Protein AF-A0A936S8B3-F1 (afdb_monomer)

Foldseek 3Di:
DWDWDADPVGDIDIDDDDDPQWDWDWDALPLPPDTWTKTWRQDDPVGIKIWTQHPPPRDIDMDHDDHSQWAWDWDAQPLPNHTWGWTAHLQQQKIKTQDSPPRDIDIDHDDYHQWDWAWDQPPPPSHIWTWTFHPDQRWIWTQHPPPGIDIDGDDHHPDDDDHDDDDD

Sequence (168 aa):
MTWFISKSSGGTDIVGFGAAGDKPVNADYDGDGKSDIAVFRPSGANGAEWWIRRSSDASVFAVQFGNSTDRAVPSDFTGDGKADVAFWRPSTGFWNVLRSEDFSYYAFPFGSNGDTPVPGDYDGDGRTDAGVFRQPGAQWFVNKSTGGTLIQSFGTDGDVSIPSAYVH

Mean predicted aligned error: 5.77 Å

pLDDT: mean 90.27, std 13.09, range [32.16, 98.69]

Structure (mmCIF, N/CA/C/O backbone):
data_AF-A0A936S8B3-F1
#
_entry.id   AF-A0A936S8B3-F1
#
loop_
_atom_site.group_PDB
_atom_site.id
_atom_site.type_symbol
_atom_site.label_atom_id
_atom_site.label_alt_id
_atom_site.label_comp_id
_atom_site.label_asym_id
_atom_site.label_entity_id
_atom_site.label_seq_id
_atom_site.pdbx_PDB_ins_c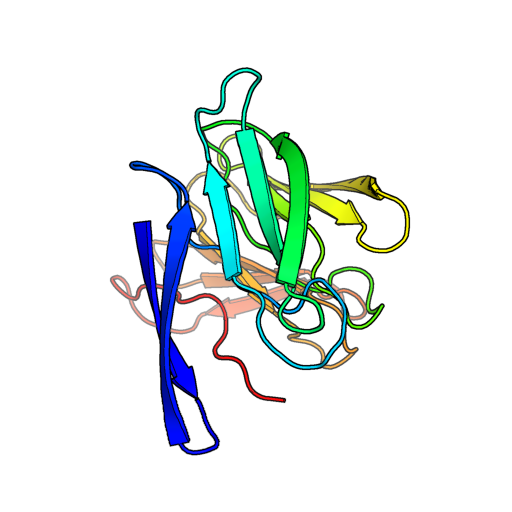ode
_atom_site.Cartn_x
_atom_site.Cartn_y
_atom_site.Cartn_z
_atom_site.occupancy
_atom_site.B_iso_or_equiv
_atom_site.auth_seq_id
_atom_site.auth_comp_id
_atom_site.auth_asym_id
_atom_site.auth_atom_id
_atom_site.pdbx_PDB_model_num
ATOM 1 N N . MET A 1 1 ? 18.663 -8.106 -0.168 1.00 86.88 1 MET A N 1
ATOM 2 C CA . MET A 1 1 ? 17.492 -9.007 -0.129 1.00 86.88 1 MET A CA 1
ATOM 3 C C . MET A 1 1 ? 17.319 -9.623 -1.511 1.00 86.88 1 MET A C 1
ATOM 5 O O . MET A 1 1 ? 17.636 -8.962 -2.495 1.00 86.88 1 MET A O 1
ATOM 9 N N . THR A 1 2 ? 16.911 -10.890 -1.584 1.00 91.12 2 THR A N 1
ATOM 10 C CA . THR A 1 2 ? 16.737 -11.616 -2.853 1.00 91.12 2 THR A CA 1
ATOM 11 C C . THR A 1 2 ? 15.297 -12.082 -2.961 1.00 91.12 2 THR A C 1
ATOM 13 O O . THR A 1 2 ? 14.780 -12.697 -2.030 1.00 91.12 2 THR A O 1
ATOM 16 N N . TRP A 1 3 ? 14.672 -11.783 -4.091 1.00 90.38 3 TRP A N 1
ATOM 17 C CA . TRP A 1 3 ? 13.313 -12.170 -4.431 1.00 90.38 3 TRP A CA 1
ATOM 18 C C . TRP A 1 3 ? 13.340 -13.410 -5.313 1.00 90.38 3 TRP A C 1
ATOM 20 O O . TRP A 1 3 ? 14.119 -13.476 -6.264 1.00 90.38 3 TRP A O 1
ATOM 30 N N . PHE A 1 4 ? 12.474 -14.366 -4.995 1.00 89.50 4 PHE A N 1
ATOM 31 C CA . PHE A 1 4 ? 12.216 -15.552 -5.803 1.00 89.50 4 PHE A CA 1
ATOM 32 C C . PHE A 1 4 ? 10.763 -15.474 -6.260 1.00 89.50 4 PHE A C 1
ATOM 34 O O . PHE A 1 4 ? 9.857 -15.545 -5.432 1.00 89.50 4 PHE A O 1
ATOM 41 N N . ILE A 1 5 ? 10.546 -15.276 -7.558 1.00 87.44 5 ILE A N 1
ATOM 42 C CA . ILE A 1 5 ? 9.219 -15.012 -8.123 1.00 87.44 5 ILE A CA 1
ATOM 43 C C . ILE A 1 5 ? 8.848 -16.186 -9.015 1.00 87.44 5 ILE A C 1
ATOM 45 O O . ILE A 1 5 ? 9.433 -16.363 -10.082 1.00 87.44 5 ILE A O 1
ATOM 49 N N . SER A 1 6 ? 7.879 -16.988 -8.577 1.00 87.31 6 SER A N 1
ATOM 50 C CA . SER A 1 6 ? 7.277 -18.019 -9.420 1.00 87.31 6 SER A CA 1
ATOM 51 C C . SER A 1 6 ? 6.166 -17.390 -10.254 1.00 87.31 6 SER A C 1
ATOM 53 O O . SER A 1 6 ? 5.241 -16.791 -9.707 1.00 87.31 6 SER A O 1
ATOM 55 N N . LYS A 1 7 ? 6.279 -17.483 -11.579 1.00 84.06 7 LYS A N 1
ATOM 56 C CA . LYS A 1 7 ? 5.317 -16.873 -12.504 1.00 84.06 7 LYS A CA 1
ATOM 57 C C . LYS A 1 7 ? 4.145 -17.813 -12.756 1.00 84.06 7 LYS A C 1
ATOM 59 O O . LYS A 1 7 ? 4.342 -19.011 -12.946 1.00 84.06 7 LYS A O 1
ATOM 64 N N . SER A 1 8 ? 2.940 -17.255 -12.865 1.00 81.69 8 SER A N 1
ATOM 65 C CA . SER A 1 8 ? 1.731 -18.003 -13.245 1.00 81.69 8 SER A CA 1
ATOM 66 C C . SER A 1 8 ? 1.841 -18.646 -14.634 1.00 81.69 8 SER A C 1
ATOM 68 O O . SER A 1 8 ? 1.302 -19.724 -14.860 1.00 81.69 8 SER A O 1
ATOM 70 N N . SER A 1 9 ? 2.600 -18.033 -15.547 1.00 86.81 9 SER A N 1
ATOM 71 C CA . SER A 1 9 ? 2.928 -18.578 -16.871 1.00 86.81 9 SER A CA 1
ATOM 72 C C . SER A 1 9 ? 4.037 -19.643 -16.863 1.00 86.81 9 SER A C 1
ATOM 74 O O . SER A 1 9 ? 4.379 -20.181 -17.916 1.00 86.81 9 SER A O 1
ATOM 76 N N . GLY A 1 10 ? 4.585 -19.972 -15.690 1.00 85.06 10 GLY A N 1
ATOM 77 C CA . GLY A 1 10 ? 5.693 -20.904 -15.512 1.00 85.06 10 GLY A CA 1
ATOM 78 C C . GLY A 1 10 ? 7.067 -20.226 -15.449 1.00 85.06 10 GLY A C 1
ATOM 79 O O . GLY A 1 10 ? 7.285 -19.131 -15.965 1.00 85.06 10 GLY A O 1
ATOM 80 N N . GLY A 1 11 ? 8.017 -20.912 -14.807 1.00 90.19 11 GLY A N 1
ATOM 81 C CA . GLY A 1 11 ? 9.379 -20.419 -14.577 1.00 90.19 11 GLY A CA 1
ATOM 82 C C . GLY A 1 11 ? 9.547 -19.632 -13.273 1.00 90.19 11 GLY A C 1
ATOM 83 O O . GLY A 1 11 ? 8.581 -19.332 -12.566 1.00 90.19 11 GLY A O 1
ATOM 84 N N . THR A 1 12 ? 10.805 -19.317 -12.959 1.00 90.56 12 THR A N 1
ATOM 85 C CA . THR A 1 12 ? 11.195 -18.583 -11.751 1.00 90.56 12 THR A CA 1
ATOM 86 C C . THR A 1 12 ? 12.173 -17.476 -12.107 1.00 90.56 12 THR A C 1
ATOM 88 O O . THR A 1 12 ? 13.209 -17.747 -12.714 1.00 90.56 12 THR A O 1
ATOM 91 N N . ASP A 1 13 ? 11.881 -16.258 -11.660 1.00 88.81 13 ASP A N 1
ATOM 92 C CA . ASP A 1 13 ? 12.835 -15.153 -11.682 1.00 88.81 13 ASP A CA 1
ATOM 93 C C . ASP A 1 13 ? 13.522 -15.028 -10.320 1.00 88.81 13 ASP A C 1
ATOM 95 O O . ASP A 1 13 ? 12.900 -15.198 -9.267 1.00 88.81 13 ASP A O 1
ATOM 99 N N . ILE A 1 14 ? 14.814 -14.699 -10.345 1.00 91.81 14 ILE A N 1
ATOM 100 C CA . ILE A 1 14 ? 15.609 -14.422 -9.149 1.00 91.81 14 ILE A CA 1
ATOM 101 C C . ILE A 1 14 ? 16.171 -13.013 -9.285 1.00 91.81 14 ILE A C 1
ATOM 103 O O . ILE A 1 14 ? 16.965 -12.743 -10.188 1.00 91.81 14 ILE A O 1
ATOM 107 N N . VAL A 1 15 ? 15.759 -12.112 -8.396 1.00 93.12 15 VAL A N 1
ATOM 108 C CA . VAL A 1 15 ? 16.108 -10.687 -8.478 1.00 93.12 15 VAL A CA 1
ATOM 109 C C . VAL A 1 15 ? 16.671 -10.205 -7.146 1.00 93.12 15 VAL A C 1
ATOM 111 O O . VAL A 1 15 ? 16.059 -10.373 -6.093 1.00 93.12 15 VAL A O 1
ATOM 114 N N . GLY A 1 16 ? 17.848 -9.579 -7.179 1.00 94.69 16 GLY A N 1
ATOM 115 C CA . GLY A 1 16 ? 18.396 -8.865 -6.027 1.00 94.69 16 GLY A CA 1
ATOM 116 C C . GLY A 1 16 ? 17.774 -7.475 -5.921 1.00 94.69 16 GLY A C 1
ATOM 117 O O . GLY A 1 16 ? 17.997 -6.643 -6.797 1.00 94.69 16 GLY A O 1
ATOM 118 N N . PHE A 1 17 ? 17.008 -7.217 -4.861 1.00 95.88 17 PHE A N 1
ATOM 119 C CA . PHE A 1 17 ? 16.413 -5.904 -4.606 1.00 95.88 17 PHE A CA 1
ATOM 120 C C . PHE A 1 17 ? 16.129 -5.707 -3.114 1.00 95.88 17 PHE A C 1
ATOM 122 O O . PHE A 1 17 ? 15.560 -6.585 -2.464 1.00 95.88 17 PHE A O 1
ATOM 129 N N . GLY A 1 18 ? 16.532 -4.554 -2.578 1.00 94.50 18 GLY A N 1
ATOM 130 C CA . GLY A 1 18 ? 16.409 -4.208 -1.160 1.00 94.50 18 GLY A CA 1
ATOM 131 C C . GLY A 1 18 ? 17.626 -4.578 -0.301 1.00 94.50 18 GLY A C 1
ATOM 132 O O . GLY A 1 18 ? 18.511 -5.348 -0.695 1.00 94.50 18 GLY A O 1
ATOM 133 N N . ALA A 1 19 ? 17.650 -4.031 0.908 1.00 93.75 19 ALA A N 1
ATOM 134 C CA . ALA A 1 19 ? 18.684 -4.167 1.929 1.00 93.75 19 ALA A CA 1
ATOM 135 C C . ALA A 1 19 ? 18.215 -5.043 3.109 1.00 93.75 19 ALA A C 1
ATOM 137 O O . ALA A 1 19 ? 17.100 -5.560 3.124 1.00 93.75 19 ALA A O 1
ATOM 138 N N . ALA A 1 20 ? 19.090 -5.274 4.091 1.00 91.94 20 ALA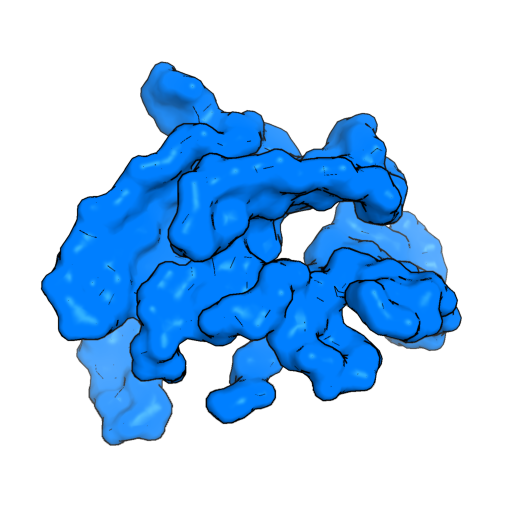 A N 1
ATOM 139 C CA . ALA A 1 20 ? 18.704 -5.963 5.321 1.00 91.94 20 ALA A CA 1
ATOM 140 C C . ALA A 1 20 ? 17.776 -5.071 6.168 1.00 91.94 20 ALA A C 1
ATOM 142 O O . ALA A 1 20 ? 18.062 -3.892 6.353 1.00 91.94 20 ALA A O 1
ATOM 143 N N . GLY A 1 21 ? 16.686 -5.641 6.691 1.00 92.00 21 GLY A N 1
ATOM 144 C CA . GLY A 1 21 ? 15.675 -4.913 7.474 1.00 92.00 21 GLY A CA 1
ATOM 145 C C . GLY A 1 21 ? 14.534 -4.306 6.649 1.00 92.00 21 GLY A C 1
ATOM 146 O O . GLY A 1 21 ? 13.5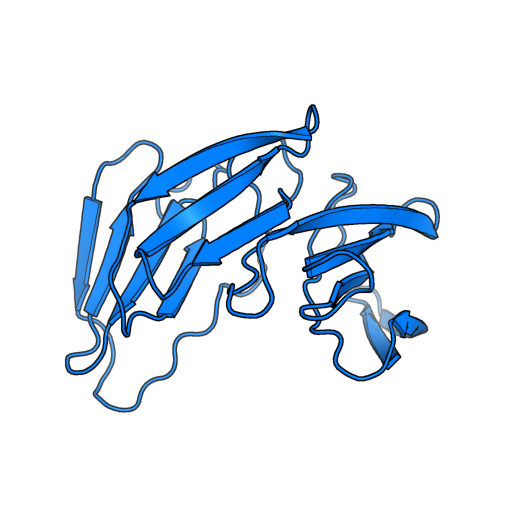48 -3.849 7.227 1.00 92.00 21 GLY A O 1
ATOM 147 N N . ASP A 1 22 ? 14.638 -4.348 5.320 1.00 96.31 22 ASP A N 1
ATOM 148 C CA . ASP A 1 22 ? 13.555 -3.988 4.410 1.00 96.31 22 ASP A CA 1
ATOM 149 C C . ASP A 1 22 ? 12.403 -5.007 4.514 1.00 96.31 22 ASP A C 1
ATOM 151 O O . ASP A 1 22 ? 12.625 -6.212 4.665 1.00 96.31 22 ASP A O 1
ATOM 155 N N . LYS A 1 23 ? 11.161 -4.521 4.438 1.00 95.75 23 LYS A N 1
ATOM 156 C CA . LYS A 1 23 ? 9.935 -5.328 4.457 1.00 95.75 23 LYS A CA 1
ATOM 157 C C . LYS A 1 23 ? 9.342 -5.400 3.045 1.00 95.75 23 LYS A C 1
ATOM 159 O O . LYS A 1 23 ? 9.214 -4.349 2.420 1.00 95.75 23 LYS A O 1
ATOM 164 N N . PRO A 1 24 ? 8.964 -6.584 2.537 1.00 96.12 24 PRO A N 1
ATOM 165 C CA . PRO A 1 24 ? 8.328 -6.704 1.227 1.00 96.12 24 PRO A CA 1
ATOM 166 C C . PRO A 1 24 ? 6.940 -6.056 1.233 1.00 96.12 24 PRO A C 1
ATOM 168 O O . PRO A 1 24 ? 6.184 -6.225 2.189 1.00 96.12 24 PRO A O 1
ATOM 171 N N . VAL A 1 25 ? 6.625 -5.318 0.169 1.00 97.19 25 VAL A N 1
ATOM 172 C CA . VAL A 1 25 ? 5.356 -4.589 -0.016 1.00 97.19 25 VAL A CA 1
ATOM 173 C C . VAL A 1 25 ? 4.928 -4.629 -1.488 1.00 97.19 25 VAL A C 1
ATOM 175 O O . VAL A 1 25 ? 4.566 -3.619 -2.069 1.00 97.19 25 VAL A O 1
ATOM 178 N N . ASN A 1 26 ? 5.049 -5.790 -2.133 1.00 96.38 26 ASN A N 1
ATOM 179 C CA . ASN A 1 26 ? 4.732 -5.949 -3.554 1.00 96.38 26 ASN A CA 1
ATOM 180 C C . ASN A 1 26 ? 3.254 -5.646 -3.862 1.00 96.38 26 ASN A C 1
ATOM 182 O O . ASN A 1 26 ? 2.357 -6.139 -3.176 1.00 96.38 26 ASN A O 1
ATOM 186 N N . ALA A 1 27 ? 3.030 -4.883 -4.929 1.00 96.75 27 ALA A N 1
ATOM 187 C CA . ALA A 1 27 ? 1.731 -4.537 -5.500 1.00 96.75 27 ALA A CA 1
ATOM 188 C C . ALA A 1 27 ? 1.939 -4.055 -6.947 1.00 96.75 27 ALA A C 1
ATOM 190 O O . ALA A 1 27 ? 3.083 -3.890 -7.360 1.00 96.75 27 ALA A O 1
ATOM 191 N N . ASP A 1 28 ? 0.875 -3.873 -7.722 1.00 97.44 28 ASP A N 1
ATOM 192 C CA . ASP A 1 28 ? 0.954 -3.294 -9.072 1.00 97.44 28 ASP A CA 1
ATOM 193 C C . ASP A 1 28 ? 0.977 -1.759 -8.975 1.00 97.44 28 ASP A C 1
ATOM 195 O O . ASP A 1 28 ? -0.070 -1.134 -8.838 1.00 97.44 28 ASP A O 1
ATOM 199 N N . TYR A 1 29 ? 2.160 -1.140 -8.943 1.00 98.12 29 TYR A N 1
ATOM 200 C CA . TYR A 1 29 ? 2.309 0.310 -8.750 1.00 98.12 29 TYR A CA 1
ATOM 201 C C . TYR A 1 29 ? 2.332 1.096 -10.065 1.00 98.12 29 TYR A C 1
ATOM 203 O O . TYR A 1 29 ? 2.325 2.332 -10.034 1.00 98.12 29 TYR A O 1
ATOM 211 N N . ASP A 1 30 ? 2.418 0.428 -11.215 1.00 97.25 30 ASP A N 1
ATOM 212 C CA . ASP A 1 30 ? 2.419 1.072 -12.530 1.00 97.25 30 ASP A CA 1
ATOM 213 C C . ASP A 1 30 ? 1.175 0.772 -13.381 1.00 97.25 30 ASP A C 1
ATOM 215 O O . ASP A 1 30 ? 0.954 1.465 -14.380 1.00 97.25 30 ASP A O 1
ATOM 219 N N . GLY A 1 31 ? 0.311 -0.134 -12.921 1.00 96.81 31 GLY A N 1
ATOM 220 C CA . GLY A 1 31 ? -0.966 -0.481 -13.537 1.00 96.81 31 GLY A CA 1
ATOM 221 C C . GLY A 1 31 ? -0.813 -1.418 -14.731 1.00 96.81 31 GLY A C 1
ATOM 222 O O . GLY A 1 31 ? -1.662 -1.408 -15.628 1.00 96.81 31 GLY A O 1
ATOM 223 N N . ASP A 1 32 ? 0.284 -2.177 -14.808 1.00 96.56 32 ASP A N 1
ATOM 224 C CA . ASP A 1 32 ? 0.543 -3.104 -15.913 1.00 96.56 32 ASP A CA 1
ATOM 225 C C . ASP A 1 32 ? -0.096 -4.492 -15.723 1.00 96.56 32 ASP A C 1
ATOM 227 O O . ASP A 1 32 ? 0.056 -5.380 -16.575 1.00 96.56 32 ASP A O 1
ATOM 231 N N . GLY A 1 33 ? -0.840 -4.673 -14.630 1.00 94.44 33 GLY A N 1
ATOM 232 C CA . GLY A 1 33 ? -1.522 -5.904 -14.259 1.00 94.44 33 GLY A CA 1
ATOM 233 C C . GLY A 1 33 ? -0.604 -6.937 -13.610 1.00 94.44 33 GLY A C 1
ATOM 234 O O . GLY A 1 33 ? -1.009 -8.094 -13.454 1.00 94.44 33 GLY A O 1
ATOM 235 N N . LYS A 1 34 ? 0.639 -6.584 -13.255 1.00 93.62 34 LYS A N 1
ATOM 236 C CA . LYS A 1 34 ? 1.562 -7.478 -12.547 1.00 93.62 34 LYS A CA 1
ATOM 237 C C . LYS A 1 34 ? 2.043 -6.844 -11.253 1.00 93.62 34 LYS A C 1
ATOM 239 O O . LYS A 1 34 ? 2.241 -5.646 -11.143 1.00 93.62 34 LYS A O 1
ATOM 244 N N . SER A 1 35 ? 2.318 -7.684 -10.259 1.00 94.19 35 SER A N 1
ATOM 245 C CA . SER A 1 35 ? 2.965 -7.204 -9.041 1.00 94.19 35 SER A CA 1
ATOM 246 C C . SER A 1 35 ? 4.401 -6.752 -9.314 1.00 94.19 35 SER A C 1
ATOM 248 O O . SER A 1 35 ? 5.230 -7.525 -9.804 1.00 94.19 35 SER A O 1
ATOM 250 N N . ASP A 1 36 ? 4.712 -5.536 -8.888 1.00 97.06 36 ASP A N 1
ATOM 251 C CA . ASP A 1 36 ? 6.055 -4.984 -8.855 1.00 97.06 36 ASP A CA 1
ATOM 252 C C . ASP A 1 36 ? 6.835 -5.461 -7.633 1.00 97.06 36 ASP A C 1
ATOM 254 O O . ASP A 1 36 ? 6.291 -5.790 -6.571 1.00 97.06 36 ASP A O 1
ATOM 258 N N . ILE A 1 37 ? 8.161 -5.435 -7.757 1.00 97.75 37 ILE A N 1
ATOM 259 C CA . ILE A 1 37 ? 9.046 -5.696 -6.627 1.00 97.75 37 ILE A CA 1
ATOM 260 C C . ILE A 1 37 ? 9.166 -4.406 -5.821 1.00 97.75 37 ILE A C 1
ATOM 262 O O . ILE A 1 37 ? 9.745 -3.431 -6.295 1.00 97.75 37 ILE A O 1
ATOM 266 N N . ALA A 1 38 ? 8.687 -4.412 -4.580 1.00 97.75 38 ALA A N 1
ATOM 267 C CA . ALA A 1 38 ? 8.749 -3.239 -3.722 1.00 97.75 38 ALA A CA 1
ATOM 268 C C . ALA A 1 38 ? 9.139 -3.580 -2.284 1.00 97.75 38 ALA A C 1
ATOM 270 O O . ALA A 1 38 ? 8.797 -4.641 -1.749 1.00 97.75 38 ALA A O 1
ATOM 271 N N . VAL A 1 39 ? 9.861 -2.653 -1.654 1.00 98.06 39 VAL A N 1
ATOM 272 C CA . VAL A 1 39 ? 10.240 -2.734 -0.245 1.00 98.06 39 VAL A CA 1
ATOM 273 C C . VAL A 1 39 ? 9.915 -1.453 0.512 1.00 98.06 39 VAL A C 1
ATOM 275 O O . VAL A 1 39 ? 10.146 -0.346 0.030 1.00 98.06 39 VAL A O 1
ATOM 278 N N . PHE A 1 40 ? 9.448 -1.628 1.743 1.00 98.06 40 PHE A N 1
ATOM 279 C CA . PHE A 1 40 ? 9.369 -0.591 2.758 1.00 98.06 40 PHE A CA 1
ATOM 280 C C . PHE A 1 40 ? 10.569 -0.721 3.692 1.00 98.06 40 PHE A C 1
ATOM 282 O O . PHE A 1 40 ? 10.750 -1.749 4.348 1.00 98.06 40 PHE A O 1
ATOM 289 N N . ARG A 1 41 ? 11.384 0.326 3.769 1.00 97.62 41 ARG A N 1
ATOM 290 C CA . ARG A 1 41 ? 12.518 0.455 4.680 1.00 97.62 41 ARG A CA 1
ATOM 291 C C . ARG A 1 41 ? 12.104 1.340 5.854 1.00 97.62 41 ARG A C 1
ATOM 293 O O . ARG A 1 41 ? 12.078 2.561 5.704 1.00 97.62 41 ARG A O 1
ATOM 300 N N . PRO A 1 42 ? 11.823 0.770 7.041 1.00 95.69 42 PRO A N 1
ATOM 301 C CA . PRO A 1 42 ? 11.318 1.554 8.169 1.00 95.69 42 PRO A CA 1
ATOM 302 C C . PRO A 1 42 ? 12.338 2.567 8.710 1.00 95.69 42 PRO A C 1
ATOM 304 O O . PRO A 1 42 ? 11.958 3.617 9.219 1.00 95.69 42 PRO A O 1
ATOM 307 N N . SER A 1 43 ? 13.628 2.243 8.603 1.00 92.19 43 SER A N 1
ATOM 308 C CA . SER A 1 43 ? 14.742 3.025 9.153 1.00 92.19 43 SER A CA 1
ATOM 309 C C . SER A 1 43 ? 15.699 3.468 8.043 1.00 92.19 43 SER A C 1
ATOM 311 O O . SER A 1 43 ? 16.878 3.115 8.055 1.00 92.19 43 SER A O 1
ATOM 313 N N . GLY A 1 44 ? 15.174 4.178 7.042 1.00 88.56 44 GLY A N 1
ATOM 314 C CA . GLY A 1 44 ? 15.977 4.821 6.002 1.00 88.56 44 GLY A CA 1
ATOM 315 C C . GLY A 1 44 ? 16.778 6.008 6.540 1.00 88.56 44 GLY A C 1
ATOM 316 O O . GLY A 1 44 ? 16.628 6.413 7.696 1.00 88.56 44 GLY A O 1
ATOM 317 N N . ALA A 1 45 ? 17.639 6.585 5.700 1.00 85.50 45 ALA A N 1
ATOM 318 C CA . ALA A 1 45 ? 18.561 7.641 6.131 1.00 85.50 45 ALA A CA 1
ATOM 319 C C . ALA A 1 45 ? 17.828 8.918 6.578 1.00 85.50 45 ALA A C 1
ATOM 321 O O . ALA A 1 45 ? 18.323 9.638 7.443 1.00 85.50 45 ALA A O 1
ATOM 322 N N . ASN A 1 46 ? 16.642 9.173 6.014 1.00 84.38 46 ASN A N 1
ATOM 323 C CA . ASN A 1 46 ? 15.841 10.370 6.288 1.00 84.38 46 ASN A CA 1
ATOM 324 C C . ASN A 1 46 ? 14.406 10.042 6.743 1.00 84.38 46 ASN A C 1
ATOM 326 O O . ASN A 1 46 ? 13.497 10.846 6.555 1.00 84.38 46 ASN A O 1
ATOM 330 N N . GLY A 1 47 ? 14.185 8.859 7.319 1.00 88.81 47 GLY A N 1
ATOM 331 C CA . GLY A 1 47 ? 12.855 8.377 7.703 1.00 88.81 47 GLY A CA 1
ATOM 332 C C . GLY A 1 47 ? 12.471 7.104 6.962 1.00 88.81 47 GLY A C 1
ATOM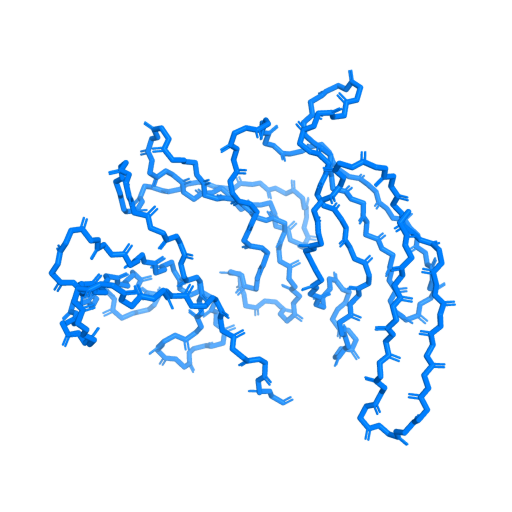 333 O O . GLY A 1 47 ? 13.338 6.394 6.450 1.00 88.81 47 GLY A O 1
ATOM 334 N N . ALA A 1 48 ? 11.179 6.783 6.940 1.00 95.94 48 ALA A N 1
ATOM 335 C CA . ALA A 1 48 ? 10.730 5.579 6.265 1.00 95.94 48 ALA A CA 1
ATOM 336 C C . ALA A 1 48 ? 10.714 5.785 4.743 1.00 95.94 48 ALA A C 1
ATOM 338 O O . ALA A 1 48 ? 10.173 6.771 4.238 1.00 95.94 48 ALA A O 1
ATOM 339 N N . GLU A 1 49 ? 11.325 4.855 4.019 1.00 97.31 49 GLU A N 1
ATOM 340 C CA . GLU A 1 49 ? 11.498 4.923 2.569 1.00 97.31 49 GLU A CA 1
ATOM 341 C C . GLU A 1 49 ? 10.772 3.763 1.895 1.00 97.31 49 GLU A C 1
ATOM 343 O O . GLU A 1 49 ? 10.822 2.625 2.359 1.00 97.31 49 GLU A O 1
ATOM 348 N N . TRP A 1 50 ? 10.161 4.038 0.755 1.00 98.12 50 TRP A N 1
ATOM 349 C CA . TRP A 1 50 ? 9.596 3.046 -0.145 1.00 98.12 50 TRP A CA 1
ATOM 350 C C . TRP A 1 50 ? 10.465 2.990 -1.387 1.00 98.12 50 TRP A C 1
ATOM 352 O O . TRP A 1 50 ? 10.810 4.034 -1.933 1.00 98.12 50 TRP A O 1
ATOM 362 N N . TRP A 1 51 ? 10.824 1.787 -1.818 1.00 98.06 51 TRP A N 1
ATOM 363 C CA . TRP A 1 51 ? 11.603 1.550 -3.029 1.00 98.06 51 TRP A CA 1
ATOM 364 C C . TRP A 1 51 ? 10.835 0.574 -3.898 1.00 98.06 51 TRP A C 1
ATOM 366 O O . TRP A 1 51 ? 10.558 -0.542 -3.461 1.00 98.06 51 TRP A O 1
ATOM 376 N N . ILE A 1 52 ? 10.495 0.992 -5.111 1.00 98.44 52 ILE A N 1
ATOM 377 C CA . ILE A 1 52 ? 9.612 0.251 -6.009 1.00 98.44 52 ILE A CA 1
ATOM 378 C C . ILE A 1 52 ? 10.337 0.072 -7.334 1.00 98.44 52 ILE A C 1
ATOM 380 O O . ILE A 1 52 ? 10.849 1.037 -7.904 1.00 98.44 52 ILE A O 1
ATOM 384 N N . ARG A 1 53 ? 10.405 -1.174 -7.797 1.00 98.12 53 ARG A N 1
ATOM 385 C CA . ARG A 1 53 ? 10.960 -1.562 -9.089 1.00 98.12 53 ARG A CA 1
ATOM 386 C C . ARG A 1 53 ? 9.846 -2.124 -9.958 1.00 98.12 53 ARG A C 1
ATOM 388 O O . ARG A 1 53 ? 9.403 -3.252 -9.730 1.00 98.12 53 ARG A O 1
ATOM 395 N N . ARG A 1 54 ? 9.482 -1.352 -10.976 1.00 97.31 54 ARG A N 1
ATOM 396 C CA . ARG A 1 54 ? 8.397 -1.657 -11.906 1.00 97.31 54 ARG A CA 1
ATOM 397 C C . ARG A 1 54 ? 8.654 -2.922 -12.710 1.00 97.31 54 ARG A C 1
ATOM 399 O O . ARG A 1 54 ? 9.790 -3.203 -13.116 1.00 97.31 54 ARG A O 1
ATOM 406 N N . SER A 1 55 ? 7.602 -3.690 -12.932 1.00 95.31 55 SER A N 1
ATOM 407 C CA . SER A 1 55 ? 7.624 -4.934 -13.685 1.00 95.31 55 SER A CA 1
ATOM 408 C C . SER A 1 55 ? 7.669 -4.664 -15.194 1.00 95.31 55 SER A C 1
ATOM 410 O O . SER A 1 55 ? 8.302 -5.428 -15.930 1.00 95.31 55 SER A O 1
ATOM 412 N N . SER A 1 56 ? 7.075 -3.549 -15.634 1.00 96.50 56 SER A N 1
ATOM 413 C CA . SER A 1 56 ? 6.942 -3.170 -17.043 1.00 96.50 56 SER A CA 1
ATOM 414 C C . SER A 1 56 ? 8.268 -2.769 -17.701 1.00 96.50 56 SER A C 1
ATOM 416 O O . SER A 1 56 ? 8.541 -3.166 -18.836 1.00 96.50 56 SER A O 1
ATOM 418 N N . ASP A 1 57 ? 9.114 -2.014 -16.994 1.00 96.56 57 ASP A N 1
ATOM 419 C CA . ASP A 1 57 ? 10.321 -1.392 -17.556 1.00 96.56 57 ASP A CA 1
ATOM 420 C C . ASP A 1 57 ? 11.576 -1.518 -16.675 1.00 96.56 57 ASP A C 1
ATOM 422 O O . ASP A 1 57 ? 12.644 -1.020 -17.041 1.00 96.56 57 ASP A O 1
ATOM 426 N N . ALA A 1 58 ? 11.476 -2.198 -15.526 1.00 95.44 58 ALA A N 1
ATOM 427 C CA . ALA A 1 58 ? 12.544 -2.329 -14.533 1.00 95.44 58 ALA A CA 1
ATOM 428 C C . ALA A 1 58 ? 13.048 -1.006 -13.926 1.00 95.44 58 ALA A C 1
ATOM 430 O O . ALA A 1 58 ? 14.054 -1.024 -13.202 1.00 95.44 58 ALA A O 1
ATOM 431 N N . SER A 1 59 ? 12.375 0.120 -14.181 1.00 97.56 59 SER A N 1
ATOM 432 C CA . SER A 1 59 ? 12.706 1.401 -13.567 1.00 97.56 59 SER A CA 1
ATOM 433 C C . SER A 1 59 ? 12.472 1.343 -12.060 1.00 97.56 59 SER A C 1
ATOM 435 O O . SER A 1 59 ? 11.603 0.626 -11.557 1.00 97.56 59 SER A O 1
ATOM 437 N N . VAL A 1 60 ? 13.304 2.079 -11.324 1.00 97.88 60 VAL A N 1
ATOM 438 C CA . VAL A 1 60 ? 13.231 2.163 -9.867 1.00 97.88 60 VAL A CA 1
ATOM 439 C C . VAL A 1 60 ? 12.910 3.590 -9.484 1.00 97.88 60 VAL A C 1
ATOM 441 O O . VAL A 1 60 ? 13.600 4.516 -9.912 1.00 97.88 60 VAL A O 1
ATOM 444 N N . PHE A 1 61 ? 11.915 3.758 -8.624 1.00 95.94 61 PHE A N 1
ATOM 445 C CA . PHE A 1 61 ? 11.690 5.017 -7.933 1.00 95.94 61 PHE A CA 1
ATOM 446 C C . PHE A 1 61 ? 11.628 4.792 -6.425 1.00 95.94 61 PHE A C 1
ATOM 448 O O . PHE A 1 61 ? 11.423 3.673 -5.943 1.00 95.94 61 PHE A O 1
ATOM 455 N N . ALA A 1 62 ? 11.855 5.870 -5.681 1.00 96.19 62 ALA A N 1
ATOM 456 C CA . ALA A 1 62 ? 11.797 5.854 -4.234 1.00 96.19 62 ALA A CA 1
ATOM 457 C C . ALA A 1 62 ? 11.073 7.088 -3.704 1.00 96.19 62 ALA A C 1
ATOM 459 O O . ALA A 1 62 ? 11.172 8.170 -4.284 1.00 96.19 62 ALA A O 1
ATOM 460 N N . VAL A 1 63 ? 10.375 6.922 -2.584 1.00 96.81 63 VAL A N 1
ATOM 461 C CA . VAL A 1 63 ? 9.673 8.009 -1.898 1.00 96.81 63 VAL A CA 1
ATOM 462 C C . VAL A 1 63 ? 9.822 7.879 -0.387 1.00 96.81 63 VAL A C 1
ATOM 464 O O . VAL A 1 63 ? 9.895 6.777 0.154 1.00 96.81 63 VAL A O 1
ATOM 467 N N . GLN A 1 64 ? 9.888 9.015 0.304 1.00 97.06 64 GLN A N 1
ATOM 468 C CA . GLN A 1 64 ? 9.892 9.075 1.764 1.00 97.06 64 GLN A CA 1
ATOM 469 C C . GLN A 1 64 ? 8.474 9.338 2.250 1.00 97.06 64 GLN A C 1
ATOM 471 O O . GLN A 1 64 ? 7.917 10.406 1.997 1.00 97.06 64 GLN A O 1
ATOM 476 N N . PHE A 1 65 ? 7.884 8.356 2.928 1.00 97.31 65 PHE A N 1
ATOM 477 C CA . PHE A 1 65 ? 6.523 8.472 3.433 1.00 97.31 65 PHE A CA 1
ATOM 478 C C . PHE A 1 65 ? 6.300 7.559 4.640 1.00 97.31 65 PHE A C 1
ATOM 480 O O . PHE A 1 65 ? 6.402 6.333 4.546 1.00 97.31 65 PHE A O 1
ATOM 487 N N . GLY A 1 66 ? 5.971 8.182 5.771 1.00 95.94 66 GLY A N 1
ATOM 488 C CA . GLY A 1 66 ? 5.741 7.508 7.045 1.00 95.94 66 GLY A CA 1
ATOM 489 C C . GLY A 1 66 ? 6.983 7.392 7.929 1.00 95.94 66 GLY A C 1
ATOM 490 O O . GLY A 1 66 ? 8.021 8.021 7.707 1.00 95.94 66 GLY A O 1
ATOM 491 N N . ASN A 1 67 ? 6.837 6.581 8.973 1.00 95.12 67 ASN A N 1
ATOM 492 C CA . ASN A 1 67 ? 7.774 6.444 10.081 1.00 95.12 67 ASN A CA 1
ATOM 493 C C . ASN A 1 67 ? 8.082 4.958 10.342 1.00 95.12 67 ASN A C 1
ATOM 495 O O . ASN A 1 67 ? 7.379 4.058 9.885 1.00 95.12 67 ASN A O 1
ATOM 499 N N . SER A 1 68 ? 9.102 4.678 11.155 1.00 95.19 68 SER A N 1
ATOM 500 C CA . SER A 1 68 ? 9.588 3.310 11.399 1.00 95.19 68 SER A CA 1
ATOM 501 C C . SER A 1 68 ? 8.582 2.361 12.068 1.00 95.19 68 SER A C 1
ATOM 503 O O . SER A 1 68 ? 8.705 1.140 11.951 1.00 95.19 68 SER A O 1
ATOM 505 N N . THR A 1 69 ? 7.583 2.903 12.768 1.00 94.69 69 THR A N 1
ATOM 506 C CA . THR A 1 69 ? 6.544 2.137 13.477 1.00 94.69 69 THR A CA 1
ATOM 507 C C . THR A 1 69 ? 5.282 1.900 12.652 1.00 94.69 69 THR A C 1
ATOM 509 O O . THR A 1 69 ? 4.375 1.207 13.117 1.00 94.69 69 THR A O 1
ATOM 512 N N . ASP A 1 70 ? 5.188 2.501 11.467 1.00 96.81 70 ASP A N 1
ATOM 513 C CA . ASP A 1 70 ? 4.006 2.391 10.623 1.00 96.81 70 ASP A CA 1
ATOM 514 C C . ASP A 1 70 ? 3.935 1.004 9.957 1.00 96.81 70 ASP A C 1
ATOM 516 O O . ASP A 1 70 ? 4.949 0.328 9.730 1.00 96.81 70 ASP A O 1
ATOM 520 N N . ARG A 1 71 ? 2.711 0.546 9.677 1.00 96.88 71 ARG A N 1
ATOM 521 C CA . ARG A 1 71 ? 2.450 -0.720 8.984 1.00 96.88 71 ARG A CA 1
ATOM 522 C C . ARG A 1 71 ? 2.110 -0.427 7.531 1.00 96.88 71 ARG A C 1
ATOM 524 O O . ARG A 1 71 ? 1.049 0.122 7.261 1.00 96.88 71 ARG A O 1
ATOM 531 N N . ALA A 1 72 ? 3.009 -0.788 6.621 1.00 97.81 72 ALA A N 1
ATOM 532 C CA . ALA A 1 72 ? 2.791 -0.671 5.185 1.00 97.81 72 ALA A CA 1
ATOM 533 C C . ALA A 1 72 ? 1.579 -1.502 4.732 1.00 97.81 72 ALA A C 1
ATOM 535 O O . ALA A 1 72 ? 1.468 -2.672 5.097 1.00 97.81 72 ALA A O 1
ATOM 536 N N . VAL A 1 73 ? 0.696 -0.882 3.951 1.00 98.00 73 VAL A N 1
ATOM 537 C CA . VAL A 1 73 ? -0.548 -1.462 3.421 1.00 98.00 73 VAL A CA 1
ATOM 538 C C . VAL A 1 73 ? -0.838 -0.922 2.010 1.00 98.00 73 VAL A C 1
ATOM 540 O O . VAL A 1 73 ? -1.869 -0.286 1.810 1.00 98.00 73 VAL A O 1
ATOM 543 N N . PRO A 1 74 ? 0.077 -1.092 1.036 1.00 98.00 74 PRO A N 1
ATOM 544 C CA . PRO A 1 74 ? -0.153 -0.587 -0.316 1.00 98.00 74 PRO A CA 1
ATOM 545 C C . PRO A 1 74 ? -1.355 -1.269 -0.974 1.00 98.00 74 PRO A C 1
ATOM 547 O O . PRO A 1 74 ? -1.557 -2.475 -0.816 1.00 98.00 74 PRO A O 1
ATOM 550 N N . SER A 1 75 ? -2.156 -0.485 -1.688 1.00 97.75 75 SER A N 1
ATOM 551 C CA . SER A 1 75 ? -3.368 -0.938 -2.376 1.00 97.75 75 SER A CA 1
ATOM 552 C C . SER A 1 75 ? -3.966 0.202 -3.200 1.00 97.75 75 SER A C 1
ATOM 554 O O . SER A 1 75 ? -3.569 1.344 -3.003 1.00 97.75 75 SER A O 1
ATOM 556 N N . ASP A 1 76 ? -4.903 -0.083 -4.099 1.00 97.94 76 ASP A N 1
ATOM 557 C CA . ASP A 1 76 ? -5.571 0.931 -4.927 1.00 97.94 76 ASP A CA 1
ATOM 558 C C . ASP A 1 76 ? -6.718 1.595 -4.146 1.00 97.94 76 ASP A C 1
ATOM 560 O O . ASP A 1 76 ? -7.853 1.120 -4.170 1.00 97.94 76 ASP A O 1
ATOM 564 N N . PHE A 1 77 ? -6.437 2.639 -3.362 1.00 97.81 77 PHE A N 1
ATOM 565 C CA . PHE A 1 77 ? -7.459 3.325 -2.556 1.00 97.81 77 PHE A CA 1
ATOM 566 C C . PHE A 1 77 ? -8.236 4.372 -3.363 1.00 97.81 77 PHE A C 1
ATOM 568 O O . PHE A 1 77 ? -9.300 4.823 -2.929 1.00 97.81 77 PHE A O 1
ATOM 575 N N . THR A 1 78 ? -7.712 4.805 -4.509 1.00 96.69 78 THR A N 1
ATOM 576 C CA . THR A 1 78 ? -8.333 5.829 -5.362 1.00 96.69 78 THR A CA 1
ATOM 577 C C . THR A 1 78 ? -9.182 5.231 -6.489 1.00 96.69 78 THR A C 1
ATOM 579 O O . THR A 1 78 ? -10.108 5.895 -6.980 1.00 96.69 78 THR A O 1
ATOM 582 N N . GLY A 1 79 ? -8.958 3.961 -6.827 1.00 96.62 79 GLY A N 1
ATOM 583 C CA . GLY A 1 79 ? -9.609 3.234 -7.916 1.00 96.62 79 GLY A CA 1
ATOM 584 C C . GLY A 1 79 ? -9.034 3.602 -9.279 1.00 96.62 79 GLY A C 1
ATOM 585 O O . GLY A 1 79 ? -9.782 3.642 -10.259 1.00 96.62 79 GLY A O 1
ATOM 586 N N . ASP A 1 80 ? -7.753 3.978 -9.343 1.00 97.12 80 ASP A N 1
ATOM 587 C CA . ASP A 1 80 ? -7.082 4.352 -10.595 1.00 97.12 80 ASP A CA 1
ATOM 5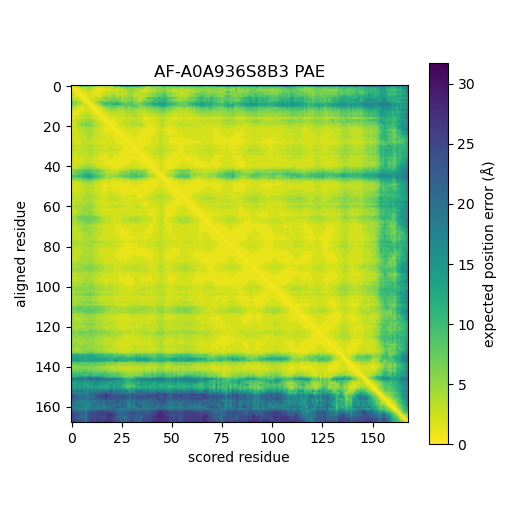88 C C . ASP A 1 80 ? -6.436 3.153 -11.313 1.00 97.12 80 ASP A C 1
ATOM 590 O O . ASP A 1 80 ? -5.886 3.309 -12.409 1.00 97.12 80 ASP A O 1
ATOM 594 N N . GLY A 1 81 ? -6.539 1.959 -10.725 1.00 96.56 81 GLY A N 1
ATOM 595 C CA . GLY A 1 81 ? -5.942 0.726 -11.216 1.00 96.56 81 GLY A CA 1
ATOM 596 C C . GLY A 1 81 ? -4.477 0.555 -10.819 1.00 96.56 81 GLY A C 1
ATOM 597 O O . GLY A 1 81 ? -3.835 -0.359 -11.334 1.00 96.56 81 GLY A O 1
ATOM 598 N N . LYS A 1 82 ? -3.931 1.409 -9.941 1.00 98.00 82 LYS A N 1
ATOM 599 C CA . LYS A 1 82 ? -2.572 1.277 -9.403 1.00 98.00 82 LYS A CA 1
ATOM 600 C C . LYS A 1 82 ? -2.594 1.254 -7.887 1.00 98.00 82 LYS A C 1
ATOM 602 O O . LYS A 1 82 ? -3.387 1.915 -7.230 1.00 98.00 82 LYS A O 1
ATOM 607 N N . ALA A 1 83 ? -1.646 0.537 -7.309 1.00 98.25 83 ALA A N 1
ATOM 608 C CA . ALA A 1 83 ? -1.420 0.577 -5.882 1.00 98.25 83 ALA A CA 1
ATOM 609 C C . ALA A 1 83 ? -0.888 1.950 -5.449 1.00 98.25 83 ALA A C 1
ATOM 611 O O . ALA A 1 83 ? 0.152 2.424 -5.914 1.00 98.25 83 ALA A O 1
ATOM 612 N N . ASP A 1 84 ? -1.559 2.543 -4.472 1.00 98.62 84 ASP A N 1
ATOM 613 C CA . ASP A 1 84 ? -1.073 3.685 -3.721 1.00 98.62 84 ASP A CA 1
ATOM 614 C C . ASP A 1 84 ? -0.029 3.249 -2.688 1.00 98.62 84 ASP A C 1
ATOM 616 O O . ASP A 1 84 ? -0.080 2.162 -2.094 1.00 98.62 84 ASP A O 1
ATOM 620 N N . VAL A 1 85 ? 0.913 4.145 -2.393 1.00 98.56 85 VAL A N 1
ATOM 621 C CA . VAL A 1 85 ? 1.808 3.971 -1.248 1.00 98.56 85 VAL A CA 1
ATOM 622 C C . VAL A 1 85 ? 1.033 4.340 0.011 1.00 98.56 85 VAL A C 1
ATOM 624 O O . VAL A 1 85 ? 0.713 5.503 0.238 1.00 98.56 85 VAL A O 1
ATOM 627 N N . ALA A 1 86 ? 0.750 3.362 0.866 1.00 98.38 86 ALA A N 1
ATOM 628 C CA . ALA A 1 86 ? -0.074 3.596 2.043 1.00 98.38 86 ALA A CA 1
ATOM 629 C C . ALA A 1 86 ? 0.450 2.894 3.293 1.00 98.38 86 ALA A C 1
ATOM 631 O O . ALA A 1 86 ? 1.104 1.848 3.237 1.00 98.38 86 ALA A O 1
ATOM 632 N N . PHE A 1 87 ? 0.139 3.468 4.453 1.00 98.44 87 PHE A N 1
ATOM 633 C CA . PHE A 1 87 ? 0.408 2.845 5.742 1.00 98.44 87 PHE A CA 1
ATOM 634 C C . PHE A 1 87 ? -0.712 3.100 6.757 1.00 98.44 87 PHE A C 1
ATOM 636 O O . PHE A 1 87 ? -1.379 4.137 6.746 1.00 98.44 87 PHE A O 1
ATOM 643 N N . TRP A 1 88 ? -0.854 2.174 7.702 1.00 98.56 88 TRP A N 1
ATOM 644 C CA . TRP A 1 88 ? -1.659 2.344 8.905 1.00 98.56 88 TRP A CA 1
ATOM 645 C C . TRP A 1 88 ? -0.760 2.602 10.113 1.00 98.56 88 TRP A C 1
ATOM 647 O O . TRP A 1 88 ? 0.232 1.897 10.325 1.00 98.56 88 TRP A O 1
ATOM 657 N N . ARG A 1 89 ? -1.105 3.609 10.918 1.00 97.81 89 ARG A N 1
ATOM 658 C CA . ARG A 1 89 ? -0.331 4.036 12.087 1.00 97.81 89 ARG A CA 1
ATOM 659 C C . ARG A 1 89 ? -0.923 3.474 13.382 1.00 97.81 89 ARG A C 1
ATOM 661 O O . ARG A 1 89 ? -1.933 4.001 13.853 1.00 97.81 89 ARG A O 1
ATOM 668 N N . PRO A 1 90 ? -0.271 2.499 14.045 1.00 96.94 90 PRO A N 1
ATOM 669 C CA . PRO A 1 90 ? -0.843 1.848 15.226 1.00 96.94 90 PRO A CA 1
ATOM 670 C C . PRO A 1 90 ? -1.061 2.768 16.429 1.00 96.94 90 PRO A C 1
ATOM 672 O O . PRO A 1 90 ? -1.912 2.490 17.270 1.00 96.94 90 PRO A O 1
ATOM 675 N N . SER A 1 91 ? -0.284 3.847 16.551 1.00 95.94 91 SER A N 1
ATOM 676 C CA . SER A 1 91 ? -0.395 4.783 17.675 1.00 95.94 91 SER A CA 1
ATOM 677 C C . SER A 1 91 ? -1.618 5.695 17.589 1.00 95.94 91 SER A C 1
ATOM 679 O O . SER A 1 91 ? -2.061 6.194 18.619 1.00 95.94 91 SER A O 1
ATOM 681 N N . THR A 1 92 ? -2.166 5.915 16.391 1.00 96.06 92 THR A N 1
ATOM 682 C CA . THR A 1 92 ? -3.279 6.852 16.172 1.00 96.06 92 THR A CA 1
ATOM 683 C C . THR A 1 92 ? -4.484 6.226 15.474 1.00 96.06 92 THR A C 1
ATOM 685 O O . THR A 1 92 ? -5.548 6.834 15.472 1.00 96.06 92 THR A O 1
ATOM 688 N N . GLY A 1 93 ? -4.340 5.043 14.870 1.00 96.62 93 GLY A N 1
ATOM 689 C CA . GLY A 1 93 ? -5.380 4.420 14.050 1.00 96.62 93 GLY A CA 1
ATOM 690 C C . GLY A 1 93 ? -5.592 5.108 12.697 1.00 96.62 93 GLY A C 1
ATOM 691 O O . GLY A 1 93 ? -6.629 4.915 12.073 1.00 96.62 93 GLY A O 1
ATOM 692 N N . PHE A 1 94 ? -4.652 5.944 12.243 1.00 97.94 94 PHE A N 1
ATOM 693 C CA . PHE A 1 94 ? -4.783 6.635 10.959 1.00 97.94 94 PHE A CA 1
ATOM 694 C C . PHE A 1 94 ? -4.250 5.797 9.805 1.00 97.94 94 PHE A C 1
ATOM 696 O O . PHE A 1 94 ? -3.118 5.311 9.851 1.00 97.94 94 PHE A O 1
ATOM 703 N N . TRP A 1 95 ? -5.039 5.738 8.741 1.00 98.44 95 TRP A N 1
ATOM 704 C CA . TRP A 1 95 ? -4.611 5.351 7.405 1.00 98.44 95 TRP A CA 1
ATOM 705 C C . TRP A 1 95 ? -4.069 6.592 6.709 1.00 98.44 95 TRP A C 1
ATOM 707 O O . TRP A 1 95 ? -4.665 7.665 6.806 1.00 98.44 95 TRP A O 1
ATOM 717 N N . ASN A 1 96 ? -2.915 6.470 6.065 1.00 98.56 96 ASN A N 1
ATOM 718 C CA . ASN A 1 96 ? -2.273 7.547 5.321 1.00 98.56 96 ASN A CA 1
ATOM 719 C C . ASN A 1 96 ? -1.969 6.996 3.934 1.00 98.56 96 ASN A C 1
ATOM 721 O O . ASN A 1 96 ? -1.300 5.968 3.828 1.00 98.56 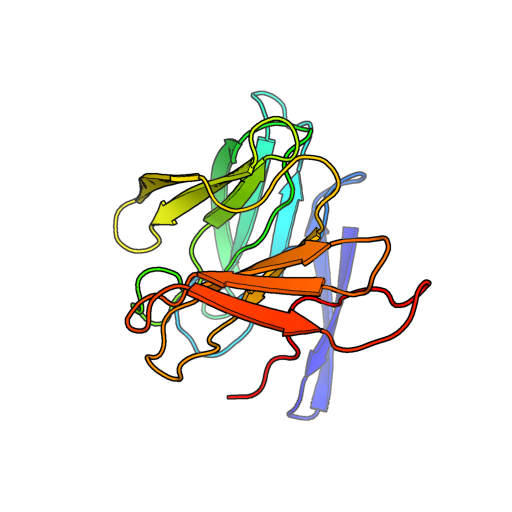96 ASN A O 1
ATOM 725 N N . VAL A 1 97 ? -2.467 7.673 2.907 1.00 98.69 97 VAL A N 1
ATOM 726 C CA . VAL A 1 97 ? -2.408 7.224 1.516 1.00 98.69 97 VAL A CA 1
ATOM 727 C C . VAL A 1 97 ? -1.724 8.307 0.704 1.00 98.69 97 VAL A C 1
ATOM 729 O O . VAL A 1 97 ? -2.191 9.447 0.677 1.00 98.69 97 VAL A O 1
ATOM 732 N N . LEU A 1 98 ? -0.611 7.951 0.075 1.00 98.69 98 LEU A N 1
ATOM 733 C CA . LEU A 1 98 ? 0.086 8.748 -0.918 1.00 98.69 98 LEU A CA 1
ATOM 734 C C . LEU A 1 98 ? -0.332 8.249 -2.300 1.00 98.69 98 LEU A C 1
ATOM 736 O O . LEU A 1 98 ? -0.017 7.122 -2.683 1.00 98.69 98 LEU A O 1
ATOM 740 N N . ARG A 1 99 ? -1.044 9.117 -3.009 1.00 98.44 99 ARG A N 1
ATOM 741 C CA . ARG A 1 99 ? -1.748 8.830 -4.253 1.00 98.44 99 ARG A CA 1
ATOM 742 C C . ARG A 1 99 ? -0.793 8.529 -5.399 1.00 98.44 99 ARG A C 1
ATOM 744 O O . ARG A 1 99 ? 0.168 9.278 -5.613 1.00 98.44 99 ARG A O 1
ATOM 751 N N . SER A 1 100 ? -1.070 7.456 -6.130 1.00 97.75 100 SER A N 1
ATOM 752 C CA . SER A 1 100 ? -0.299 7.020 -7.297 1.00 97.75 100 SER A CA 1
ATOM 753 C C . SER A 1 100 ? -0.380 8.036 -8.451 1.00 97.75 100 SER A C 1
ATOM 755 O O . SER A 1 100 ? 0.557 8.156 -9.246 1.00 97.75 100 SER A O 1
ATOM 757 N N . GLU A 1 101 ? -1.471 8.808 -8.526 1.00 97.12 101 GLU A N 1
ATOM 758 C CA . GLU A 1 101 ? -1.772 9.681 -9.663 1.00 97.12 101 GLU A CA 1
ATOM 759 C C . GLU A 1 101 ? -0.912 10.950 -9.689 1.00 97.12 101 GLU A C 1
ATOM 761 O O . GLU A 1 101 ? -0.539 11.434 -10.761 1.00 97.12 101 GLU A O 1
ATOM 766 N N . ASP A 1 102 ? -0.633 11.524 -8.516 1.00 97.00 102 ASP A N 1
ATOM 767 C CA . ASP A 1 102 ? -0.053 12.867 -8.394 1.00 97.00 102 ASP A CA 1
ATOM 768 C C . ASP A 1 102 ? 0.876 13.068 -7.183 1.00 97.00 102 ASP A C 1
ATOM 770 O O . ASP A 1 102 ? 1.395 14.172 -6.994 1.00 97.00 102 ASP A O 1
ATOM 774 N N . PHE A 1 103 ? 1.109 12.035 -6.366 1.00 96.00 103 PHE A N 1
ATOM 775 C CA . PHE A 1 103 ? 1.866 12.110 -5.108 1.00 96.00 103 PHE A CA 1
ATOM 776 C C . PHE A 1 103 ? 1.314 13.114 -4.078 1.00 96.00 103 PHE A C 1
ATOM 778 O O . PHE A 1 103 ? 2.010 13.477 -3.123 1.00 96.00 103 PHE A O 1
ATOM 785 N N . SER A 1 104 ? 0.064 13.563 -4.214 1.00 98.12 104 SER A N 1
ATOM 786 C CA . SER A 1 104 ? -0.658 14.171 -3.095 1.00 98.12 104 SER A CA 1
ATOM 787 C C . SER A 1 104 ? -1.007 13.094 -2.064 1.00 98.12 104 SER A C 1
ATOM 789 O O . SER A 1 104 ? -1.037 11.903 -2.372 1.00 98.12 104 SER A O 1
ATOM 791 N N . TYR A 1 105 ? -1.251 13.481 -0.813 1.00 97.50 105 TYR A N 1
ATOM 792 C CA . TYR A 1 105 ? -1.632 12.516 0.216 1.00 97.50 105 TYR A CA 1
ATOM 793 C C . TYR A 1 105 ? -2.852 12.979 0.996 1.00 97.50 105 TYR A C 1
ATOM 795 O O . TYR A 1 105 ? -3.099 14.177 1.162 1.00 97.50 105 TYR A O 1
ATOM 803 N N . TYR A 1 106 ? -3.589 12.005 1.512 1.00 98.38 106 TYR A N 1
ATOM 804 C CA . TYR A 1 106 ? -4.665 12.217 2.465 1.00 98.38 106 TYR A CA 1
ATOM 805 C C . TYR A 1 106 ? -4.576 11.184 3.588 1.00 98.38 106 TYR A C 1
ATOM 807 O O . TYR A 1 106 ? -3.864 10.180 3.498 1.00 98.38 106 TYR A O 1
ATOM 815 N N . ALA A 1 107 ? -5.270 11.459 4.688 1.00 98.19 107 ALA A N 1
ATOM 816 C CA . ALA A 1 107 ? -5.291 10.576 5.839 1.00 98.19 107 ALA A CA 1
ATOM 817 C C . ALA A 1 107 ? -6.654 10.608 6.523 1.00 98.19 107 ALA A C 1
ATOM 819 O O . ALA A 1 107 ? -7.317 11.647 6.564 1.00 98.19 107 ALA A O 1
ATOM 820 N N . PHE A 1 108 ? -7.055 9.475 7.088 1.00 97.56 108 PHE A N 1
ATOM 821 C CA . PHE A 1 108 ? -8.323 9.341 7.793 1.00 97.56 108 PHE A CA 1
ATOM 822 C C . PHE A 1 108 ? -8.207 8.343 8.957 1.00 97.56 108 PHE A C 1
ATOM 824 O O . PHE A 1 108 ? -7.427 7.387 8.884 1.00 97.56 108 PHE A O 1
ATOM 831 N N . PRO A 1 109 ? -8.945 8.558 10.059 1.00 96.94 109 PRO A N 1
ATOM 832 C CA . PRO A 1 109 ? -8.934 7.645 11.195 1.00 96.94 109 PRO A CA 1
ATOM 833 C C . PRO A 1 109 ? -9.842 6.439 10.934 1.00 96.94 109 PRO A C 1
ATOM 835 O O . PRO A 1 109 ? -11.032 6.605 10.670 1.00 96.94 109 PRO A O 1
ATOM 838 N N . PHE A 1 110 ? -9.307 5.224 11.068 1.00 96.81 110 PHE A N 1
ATOM 839 C CA . PHE A 1 110 ? -10.111 4.006 11.137 1.00 96.81 110 PHE A CA 1
ATOM 840 C C . PHE A 1 110 ? -9.360 2.871 11.850 1.00 96.81 110 PHE A C 1
ATOM 842 O O . PHE A 1 110 ? -8.242 2.498 11.481 1.00 96.81 110 PHE A O 1
ATOM 849 N N . GLY A 1 111 ? -9.997 2.311 12.878 1.00 95.38 111 GLY A N 1
ATOM 850 C CA . GLY A 1 111 ? -9.384 1.360 13.802 1.00 95.38 111 GLY A CA 1
ATOM 851 C C . GLY A 1 111 ? -8.775 2.024 15.036 1.00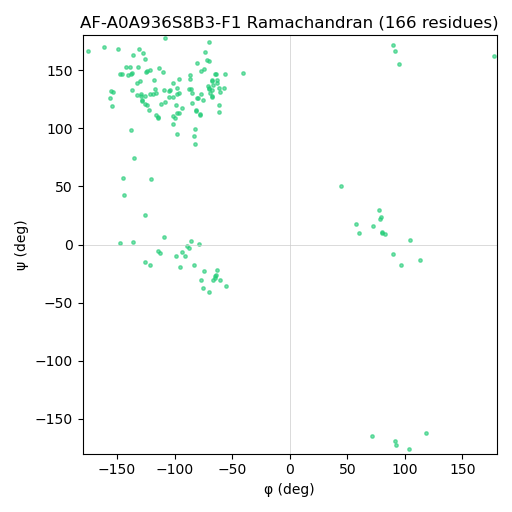 95.38 111 GLY A C 1
ATOM 852 O O . GLY A 1 111 ? -8.984 3.203 15.325 1.00 95.38 111 GLY A O 1
ATOM 853 N N . SER A 1 112 ? -8.072 1.237 15.836 1.00 94.56 112 SER A N 1
ATOM 854 C CA . SER A 1 112 ? -7.522 1.640 17.131 1.00 94.56 112 SER A CA 1
ATOM 855 C C . SER A 1 112 ? -6.229 0.888 17.438 1.00 94.56 112 SER A C 1
ATOM 857 O O . SER A 1 112 ? -5.871 -0.077 16.766 1.00 94.56 112 SER A O 1
ATOM 859 N N . ASN A 1 113 ? -5.503 1.331 18.465 1.00 94.12 113 ASN A N 1
ATOM 860 C CA . ASN A 1 113 ? -4.307 0.625 18.912 1.00 94.12 113 ASN A CA 1
ATOM 861 C C . ASN A 1 113 ? -4.634 -0.838 19.271 1.00 94.12 113 ASN A C 1
ATOM 863 O O . ASN A 1 113 ? -5.632 -1.100 19.937 1.00 94.12 113 ASN A O 1
ATOM 867 N N . GLY A 1 114 ? -3.791 -1.769 18.819 1.00 92.19 114 GLY A N 1
ATOM 868 C CA . GLY A 1 114 ? -4.006 -3.214 18.970 1.00 92.19 114 GLY A CA 1
ATOM 869 C C . GLY A 1 114 ? -4.637 -3.885 17.748 1.00 92.19 114 GLY A C 1
ATOM 870 O O . GLY A 1 114 ? -4.481 -5.092 17.583 1.00 92.19 114 GLY A O 1
ATOM 871 N N . ASP A 1 115 ? -5.254 -3.117 16.850 1.00 95.56 115 ASP A N 1
ATOM 872 C CA . ASP A 1 115 ? -5.833 -3.665 15.627 1.00 95.56 115 ASP A CA 1
ATOM 873 C C . ASP A 1 115 ? -4.765 -4.095 14.605 1.00 95.56 115 ASP A C 1
ATOM 875 O O . ASP A 1 115 ? -3.615 -3.631 14.607 1.00 95.56 115 ASP A O 1
ATOM 879 N N . THR A 1 116 ? -5.162 -4.983 13.694 1.00 95.62 116 THR A N 1
ATOM 880 C CA . THR A 1 116 ? -4.378 -5.387 12.521 1.00 95.62 116 THR A CA 1
ATOM 881 C C . THR A 1 116 ? -5.047 -4.880 11.247 1.00 95.62 116 THR A C 1
ATOM 883 O O . THR A 1 116 ? -6.202 -5.224 11.020 1.00 95.62 116 THR A O 1
ATOM 886 N N . PRO A 1 117 ? -4.374 -4.056 10.419 1.00 96.56 117 PRO A N 1
ATOM 887 C CA . PRO A 1 117 ? -4.980 -3.538 9.199 1.00 96.56 117 PRO A CA 1
ATOM 888 C C . PRO A 1 117 ? -5.127 -4.648 8.150 1.00 96.56 117 PRO A C 1
ATOM 890 O O . PRO A 1 117 ? -4.208 -5.440 7.937 1.00 96.56 117 PRO A O 1
ATOM 893 N N . VAL A 1 118 ? -6.285 -4.678 7.501 1.00 95.94 118 VAL A N 1
ATOM 894 C CA . VAL A 1 118 ? -6.704 -5.642 6.478 1.00 95.94 118 VAL A CA 1
ATOM 895 C C . VAL A 1 118 ? -7.363 -4.877 5.322 1.00 95.94 118 VAL A C 1
ATOM 897 O O . VAL A 1 118 ? -8.585 -4.824 5.235 1.00 95.94 118 VAL A O 1
ATOM 900 N N . PRO A 1 119 ? -6.576 -4.179 4.484 1.00 95.88 119 PRO A N 1
ATOM 901 C CA . PRO A 1 119 ? -7.114 -3.527 3.292 1.00 95.88 119 PRO A CA 1
ATOM 902 C C . PRO A 1 119 ? -7.680 -4.556 2.303 1.00 95.88 119 PRO A C 1
ATOM 904 O O . PRO A 1 119 ? -7.140 -5.660 2.173 1.00 95.88 119 PRO A O 1
ATOM 907 N N . GLY A 1 120 ? -8.731 -4.176 1.583 1.00 93.81 120 GLY A N 1
ATOM 908 C CA . GLY A 1 120 ? -9.291 -4.951 0.476 1.00 93.81 120 GLY A CA 1
ATOM 909 C C . GLY A 1 120 ? -10.529 -4.279 -0.106 1.00 93.81 120 GLY A C 1
ATOM 910 O O . GLY A 1 120 ? -11.113 -3.426 0.547 1.00 93.81 120 GLY A O 1
ATOM 911 N N . ASP A 1 121 ? -10.924 -4.659 -1.315 1.00 94.00 121 ASP A N 1
ATOM 912 C CA . ASP A 1 121 ? -12.210 -4.261 -1.894 1.00 94.00 121 ASP A CA 1
ATOM 913 C C . ASP A 1 121 ? -13.308 -5.197 -1.351 1.00 94.00 121 ASP A C 1
ATOM 915 O O . ASP A 1 121 ? -13.419 -6.357 -1.764 1.00 94.00 121 ASP A O 1
ATOM 919 N N . TYR A 1 122 ? -14.056 -4.745 -0.342 1.00 92.44 122 TYR A N 1
ATOM 920 C CA . TYR A 1 122 ? -15.105 -5.532 0.316 1.00 92.44 122 TYR A CA 1
ATOM 921 C C . TYR A 1 122 ? -16.508 -5.192 -0.192 1.00 92.44 122 TYR A C 1
ATOM 923 O O . TYR A 1 122 ? -17.465 -5.887 0.177 1.00 92.44 122 TYR A O 1
ATOM 931 N N . ASP A 1 123 ? -16.660 -4.136 -0.990 1.00 90.81 123 ASP A N 1
ATOM 932 C CA . ASP A 1 123 ? -17.948 -3.706 -1.537 1.00 90.81 123 ASP A CA 1
ATOM 933 C C . ASP A 1 123 ? -18.059 -3.823 -3.066 1.00 90.81 123 ASP A C 1
ATOM 935 O O . ASP A 1 123 ? -19.168 -3.743 -3.604 1.00 90.81 123 ASP A O 1
ATOM 939 N N . GLY A 1 124 ? -16.960 -4.190 -3.725 1.00 91.38 124 GLY A N 1
ATOM 940 C CA . GLY A 1 124 ? -16.869 -4.515 -5.142 1.00 91.38 124 GLY A CA 1
ATOM 941 C C . GLY A 1 124 ? -16.846 -3.285 -6.042 1.00 91.38 124 GLY A C 1
ATOM 942 O O . GLY A 1 124 ? -17.239 -3.399 -7.209 1.00 91.38 124 GLY A O 1
ATOM 943 N N . ASP A 1 125 ? -16.472 -2.115 -5.519 1.00 91.81 125 ASP A N 1
ATOM 944 C CA . ASP A 1 125 ? -16.438 -0.866 -6.283 1.00 91.81 125 ASP A CA 1
ATOM 945 C C . ASP A 1 125 ? -15.114 -0.633 -7.028 1.00 91.81 125 ASP A C 1
ATOM 947 O O . ASP A 1 125 ? -15.002 0.333 -7.790 1.00 91.81 125 ASP A O 1
ATOM 951 N N . GLY A 1 126 ? -14.138 -1.531 -6.863 1.00 91.12 126 GLY A N 1
ATOM 952 C CA . GLY A 1 126 ? -12.809 -1.411 -7.451 1.00 91.12 126 GLY A CA 1
ATOM 953 C C . GLY A 1 126 ? -11.879 -0.479 -6.676 1.00 91.12 126 GLY A C 1
ATOM 954 O O . GLY A 1 126 ? -10.814 -0.144 -7.191 1.00 91.12 126 GLY A O 1
ATOM 955 N N . ARG A 1 127 ? -12.253 -0.050 -5.464 1.00 95.12 127 ARG A N 1
ATOM 956 C CA . ARG A 1 127 ? -11.384 0.675 -4.535 1.00 95.12 127 ARG A CA 1
ATOM 957 C C . ARG A 1 127 ? -11.108 -0.161 -3.303 1.00 95.12 127 ARG A C 1
ATOM 959 O O . ARG A 1 127 ? -11.903 -0.967 -2.839 1.00 95.12 127 ARG A O 1
ATOM 966 N N . THR A 1 128 ? -9.952 0.089 -2.720 1.00 96.62 128 THR A N 1
ATOM 967 C CA . THR A 1 128 ? -9.577 -0.520 -1.455 1.00 96.62 128 THR A CA 1
ATOM 968 C C . THR A 1 128 ? -10.323 0.147 -0.310 1.00 96.62 128 THR A C 1
ATOM 970 O O . THR A 1 128 ? -10.169 1.344 -0.055 1.00 96.62 128 THR A O 1
ATOM 973 N N . ASP A 1 129 ? -11.036 -0.659 0.464 1.00 96.31 129 ASP A N 1
ATOM 974 C CA . ASP A 1 129 ? -11.611 -0.264 1.737 1.00 96.31 129 ASP A CA 1
ATOM 975 C C . ASP A 1 129 ? -10.607 -0.443 2.877 1.00 96.31 129 ASP A C 1
ATOM 977 O O . ASP A 1 129 ? -9.822 -1.398 2.943 1.00 96.31 129 ASP A O 1
ATOM 981 N N . ALA A 1 130 ? -10.687 0.449 3.861 1.00 96.50 130 ALA A N 1
ATOM 982 C CA . ALA A 1 130 ? -9.935 0.292 5.095 1.00 96.50 130 ALA A CA 1
ATOM 983 C C . ALA A 1 130 ? -10.612 -0.744 5.997 1.00 96.50 130 ALA A C 1
ATOM 985 O O . ALA A 1 130 ? -11.680 -0.488 6.554 1.00 96.50 130 ALA A O 1
ATOM 986 N N . GLY A 1 131 ? -9.970 -1.893 6.193 1.00 96.12 131 GLY A N 1
ATOM 987 C CA . GLY A 1 131 ? -10.398 -2.914 7.144 1.00 96.12 131 GLY A CA 1
ATOM 988 C C . GLY A 1 131 ? -9.458 -3.038 8.341 1.00 96.12 131 GLY A C 1
ATOM 989 O O . GLY A 1 131 ? -8.249 -2.851 8.216 1.00 96.12 131 GLY A O 1
ATOM 990 N N . VAL A 1 132 ? -9.983 -3.392 9.513 1.00 96.19 132 VAL A N 1
ATOM 991 C CA . VAL A 1 132 ? -9.190 -3.808 10.674 1.00 96.19 132 VAL A CA 1
ATOM 992 C C . VAL A 1 132 ? -9.731 -5.089 11.305 1.00 96.19 132 VAL A C 1
ATOM 994 O O . VAL A 1 132 ? -10.939 -5.259 11.475 1.00 96.19 132 VAL A O 1
ATOM 997 N N . PHE A 1 133 ? -8.817 -5.972 11.694 1.00 93.75 133 PHE A N 1
ATOM 998 C CA . PHE A 1 133 ? -9.080 -7.151 12.508 1.00 93.75 133 PHE A CA 1
ATOM 999 C C . PHE A 1 133 ? -8.670 -6.886 13.958 1.00 93.75 133 PHE A C 1
ATOM 1001 O O . PHE A 1 133 ? -7.535 -6.477 14.231 1.00 93.75 133 PHE A O 1
ATOM 1008 N N . ARG A 1 134 ? -9.594 -7.125 14.889 1.00 92.81 134 ARG A N 1
ATOM 1009 C CA . ARG A 1 134 ? -9.432 -6.858 16.319 1.00 92.81 134 ARG A CA 1
ATOM 1010 C C . ARG A 1 134 ? -9.492 -8.141 17.134 1.00 92.81 134 ARG A C 1
ATOM 1012 O O . ARG A 1 134 ? -10.417 -8.944 16.995 1.00 92.81 134 ARG A O 1
ATOM 1019 N N . GLN A 1 135 ? -8.533 -8.264 18.047 1.00 87.31 135 GLN A N 1
ATOM 1020 C CA . GLN A 1 135 ? -8.480 -9.313 19.059 1.00 87.31 135 GLN A CA 1
ATOM 1021 C C . GLN A 1 135 ? -8.462 -8.723 20.478 1.00 87.31 135 GLN A C 1
ATOM 1023 O O . GLN A 1 135 ? -7.921 -7.629 20.671 1.00 87.31 135 GLN A O 1
ATOM 1028 N N . PRO A 1 136 ? -9.003 -9.451 21.475 1.00 83.88 136 PRO A N 1
ATOM 1029 C CA . PRO A 1 136 ? -9.741 -10.720 21.347 1.00 83.88 136 PRO A CA 1
ATOM 1030 C C . PRO A 1 136 ? -11.160 -10.532 20.769 1.00 83.88 136 PRO A C 1
ATOM 1032 O O . PRO A 1 136 ? -11.669 -9.412 20.713 1.00 83.88 136 PRO A O 1
ATOM 1035 N N . GLY A 1 137 ? -11.798 -11.625 20.339 1.00 76.19 137 GLY A N 1
ATOM 1036 C CA . GLY A 1 137 ? -13.183 -11.653 19.842 1.00 76.19 137 GLY A CA 1
ATOM 103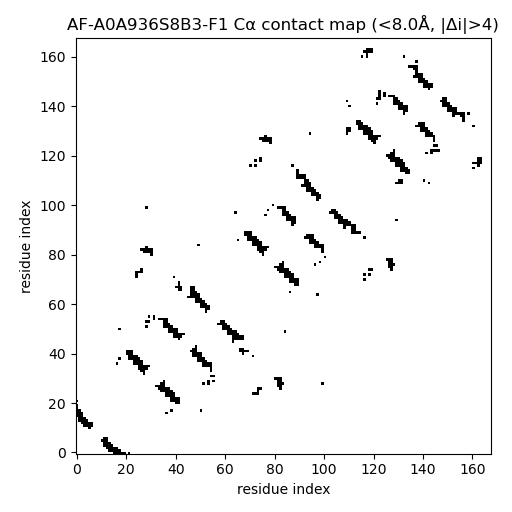7 C C . GLY A 1 137 ? -13.353 -11.764 18.322 1.00 76.19 137 GLY A C 1
ATOM 1038 O O . GLY A 1 137 ? -14.488 -11.721 17.848 1.00 76.19 137 GLY A O 1
ATOM 1039 N N . ALA A 1 138 ? -12.249 -11.902 17.575 1.00 84.88 138 ALA A N 1
ATOM 1040 C CA . ALA A 1 138 ? -12.212 -12.104 16.121 1.00 84.88 138 ALA A CA 1
ATOM 1041 C C . ALA A 1 138 ? -13.172 -11.178 15.340 1.00 84.88 138 ALA A C 1
ATOM 1043 O O . ALA A 1 138 ? -14.002 -11.615 14.534 1.00 84.88 138 ALA A O 1
ATOM 1044 N N . GLN A 1 139 ? -13.097 -9.877 15.636 1.00 89.38 139 GLN A N 1
ATOM 1045 C CA . GLN A 1 139 ? -13.977 -8.876 15.040 1.00 89.38 139 GLN A CA 1
ATOM 1046 C C . GLN A 1 139 ? -13.309 -8.213 13.839 1.00 89.38 139 GLN A C 1
ATOM 1048 O O . GLN A 1 139 ? -12.187 -7.718 13.933 1.00 89.38 139 GLN A O 1
ATOM 1053 N N . TRP A 1 140 ? -14.040 -8.161 12.735 1.00 91.31 140 TRP A N 1
ATOM 1054 C CA . TRP A 1 140 ? -13.675 -7.467 11.511 1.00 91.31 140 TRP A CA 1
ATOM 1055 C C . TRP A 1 140 ? -14.497 -6.188 11.411 1.00 91.31 140 TRP A C 1
ATOM 1057 O O . TRP A 1 140 ? -15.727 -6.219 11.499 1.00 91.31 140 TRP A O 1
ATOM 1067 N N . PHE A 1 141 ? -13.816 -5.066 11.221 1.00 93.25 141 PHE A N 1
ATOM 1068 C CA . PHE A 1 141 ? -14.427 -3.769 10.956 1.00 93.25 141 PHE A CA 1
ATOM 1069 C C . PHE A 1 141 ? -13.944 -3.302 9.592 1.00 93.25 141 PHE A C 1
ATOM 1071 O O . PHE A 1 141 ? -12.741 -3.289 9.359 1.00 93.25 141 PHE A O 1
ATOM 1078 N N . VAL A 1 142 ? -14.849 -2.896 8.711 1.00 94.12 142 VAL A N 1
ATOM 1079 C CA . VAL A 1 142 ? -14.506 -2.397 7.374 1.00 94.12 142 VAL A CA 1
ATOM 1080 C C . VAL A 1 142 ? -15.202 -1.068 7.146 1.00 94.12 142 VAL A C 1
ATOM 1082 O O . VAL A 1 142 ? -16.405 -0.952 7.369 1.00 94.12 142 VAL A O 1
ATOM 1085 N N . ASN A 1 143 ? -14.456 -0.059 6.717 1.00 93.56 143 ASN A N 1
ATOM 1086 C CA . ASN A 1 143 ? -14.991 1.213 6.264 1.00 93.56 143 ASN A CA 1
ATOM 1087 C C . ASN A 1 143 ? -15.071 1.201 4.742 1.00 93.56 143 ASN A C 1
ATOM 1089 O O . ASN A 1 143 ? -14.071 1.485 4.084 1.00 93.56 143 ASN A O 1
ATOM 1093 N N . LYS A 1 144 ? -16.247 0.852 4.217 1.00 90.38 144 LYS A N 1
ATOM 1094 C CA . LYS A 1 144 ? -16.457 0.728 2.780 1.00 90.38 144 LYS A CA 1
ATOM 1095 C C . LYS A 1 144 ? -16.429 2.099 2.111 1.00 90.38 144 LYS A C 1
ATOM 1097 O O . LYS A 1 144 ? -17.083 3.031 2.596 1.00 90.38 144 LYS A O 1
ATOM 1102 N N . SER A 1 145 ? -15.711 2.194 1.006 1.00 87.19 145 SER A N 1
ATOM 1103 C CA . SER A 1 145 ? -15.500 3.374 0.170 1.00 87.19 145 SER A CA 1
ATOM 1104 C C . SER A 1 145 ? -16.826 3.994 -0.296 1.00 87.19 145 SER A C 1
ATOM 1106 O O . SER A 1 145 ? -16.954 5.223 -0.321 1.00 87.19 145 SER A O 1
ATOM 1108 N N . THR A 1 146 ? -17.842 3.166 -0.578 1.00 85.25 146 THR A N 1
ATOM 1109 C CA . THR A 1 146 ? -19.176 3.610 -1.027 1.00 85.25 146 THR A CA 1
ATOM 1110 C C . THR A 1 146 ? -20.321 3.162 -0.119 1.00 85.25 146 THR A C 1
ATOM 1112 O O . THR A 1 146 ? -21.416 3.729 -0.165 1.00 85.25 146 THR A O 1
ATOM 1115 N N . GLY A 1 147 ? -20.088 2.167 0.741 1.00 74.56 147 GLY A N 1
ATOM 1116 C CA . GLY A 1 147 ? -21.149 1.470 1.470 1.00 74.56 147 GLY A CA 1
ATOM 1117 C C . GLY A 1 147 ? -21.261 1.725 2.979 1.00 74.56 147 GLY A C 1
ATOM 1118 O O . GLY A 1 147 ? -22.033 1.010 3.629 1.00 74.56 147 GLY A O 1
ATOM 1119 N N . GLY A 1 148 ? -20.490 2.653 3.558 1.00 85.25 148 GLY A N 1
ATOM 1120 C CA . GLY A 1 148 ? -20.433 2.886 5.011 1.00 85.25 148 GLY A CA 1
ATOM 1121 C C . GLY A 1 148 ? -19.718 1.767 5.789 1.00 85.25 148 GLY A C 1
ATOM 1122 O O . GLY A 1 148 ? -19.019 0.939 5.215 1.00 85.25 148 GLY A O 1
ATOM 1123 N N . THR A 1 149 ? -19.873 1.710 7.116 1.00 85.56 149 THR A N 1
ATOM 1124 C CA . THR A 1 149 ? -19.135 0.738 7.948 1.00 85.56 149 THR A CA 1
ATOM 1125 C C . THR A 1 149 ? -19.821 -0.633 8.019 1.00 85.56 149 THR A C 1
ATOM 1127 O O . THR A 1 149 ? -21.001 -0.731 8.353 1.00 85.56 149 THR A O 1
ATOM 1130 N N . LEU A 1 150 ? -19.062 -1.701 7.774 1.00 82.88 150 LEU A N 1
ATOM 1131 C CA . LEU A 1 150 ? -19.420 -3.095 8.038 1.00 82.88 150 LEU A CA 1
ATOM 1132 C C . LEU A 1 150 ? -18.730 -3.571 9.326 1.00 82.88 150 LEU A C 1
ATOM 1134 O O . LEU A 1 150 ? -17.554 -3.289 9.553 1.00 82.88 150 LEU A O 1
ATOM 1138 N N . ILE A 1 151 ? -19.455 -4.323 10.156 1.00 84.50 151 ILE A N 1
ATOM 1139 C CA . ILE A 1 151 ? -18.909 -5.012 11.331 1.00 84.50 151 ILE A CA 1
ATOM 1140 C C . ILE A 1 151 ? -19.331 -6.473 11.248 1.00 84.50 151 ILE A C 1
ATOM 1142 O O . ILE A 1 151 ? -20.524 -6.768 11.170 1.00 84.50 151 ILE A O 1
ATOM 1146 N N . GLN A 1 152 ? -18.362 -7.380 11.278 1.00 82.75 152 GLN A N 1
ATOM 1147 C CA . GLN A 1 152 ? -18.604 -8.813 11.194 1.00 82.75 152 GLN A CA 1
ATOM 1148 C C . GLN A 1 152 ? -17.737 -9.565 12.202 1.00 82.75 152 GLN A C 1
ATOM 1150 O O . GLN A 1 152 ? -16.535 -9.347 12.299 1.00 82.75 152 GLN A O 1
ATOM 1155 N N . SER A 1 153 ? -18.341 -10.493 12.939 1.00 75.56 153 SER A N 1
ATOM 1156 C CA . SER A 1 153 ? -17.599 -11.457 13.753 1.00 75.56 153 SER A CA 1
ATOM 1157 C C . SER A 1 153 ? -17.378 -12.726 12.937 1.00 75.56 153 SER A C 1
ATOM 1159 O O . SER A 1 153 ? -18.346 -13.371 12.529 1.00 75.56 153 SER A O 1
ATOM 1161 N N . PHE A 1 154 ? -16.117 -13.066 12.676 1.00 67.94 154 PHE A N 1
ATOM 1162 C CA . PHE A 1 154 ? -15.736 -14.270 11.938 1.00 67.94 154 PHE A CA 1
ATOM 1163 C C . PHE A 1 154 ? -14.333 -14.730 12.355 1.00 67.94 154 PHE A C 1
ATOM 1165 O O . PHE A 1 154 ? -13.401 -13.928 12.374 1.00 67.94 154 PHE A O 1
ATOM 1172 N N . GLY A 1 155 ? -14.191 -16.021 12.660 1.00 61.94 155 GLY A N 1
ATOM 1173 C CA . GLY A 1 155 ? -12.974 -16.615 13.227 1.00 61.94 155 GLY A CA 1
ATOM 1174 C C . GLY A 1 155 ? -13.084 -16.914 14.728 1.00 61.94 155 GLY A C 1
ATOM 1175 O O . GLY A 1 155 ? -14.146 -16.756 15.335 1.00 61.94 155 GLY A O 1
ATOM 1176 N N . THR A 1 156 ? -11.983 -17.371 15.321 1.00 55.56 156 THR A N 1
ATOM 1177 C CA . THR A 1 156 ? -11.822 -17.677 16.753 1.00 55.56 156 THR A CA 1
ATOM 1178 C C . THR A 1 156 ? -10.605 -16.963 17.353 1.00 55.56 156 THR A C 1
ATOM 1180 O O . THR A 1 156 ? -9.747 -16.449 16.632 1.00 55.56 156 THR A O 1
ATOM 1183 N N . ASP A 1 157 ? -10.524 -16.894 18.687 1.00 57.66 157 ASP A N 1
ATOM 1184 C CA . ASP A 1 157 ? -9.352 -16.334 19.371 1.00 57.66 157 ASP A CA 1
ATOM 1185 C C . ASP A 1 157 ? -8.097 -17.151 19.032 1.00 57.66 157 ASP A C 1
ATOM 1187 O O . ASP A 1 157 ? -8.023 -18.347 19.312 1.00 57.66 157 ASP A O 1
ATOM 1191 N N . GLY A 1 158 ? -7.106 -16.489 18.429 1.00 59.28 158 GLY A N 1
ATOM 1192 C CA . GLY A 1 158 ? -5.890 -17.119 17.909 1.00 59.28 158 GLY A CA 1
ATOM 1193 C C . GLY A 1 158 ? -5.760 -17.078 16.385 1.00 59.28 158 GLY A C 1
ATOM 1194 O O . GLY A 1 158 ? -4.656 -17.288 15.883 1.00 59.28 158 GLY A O 1
ATOM 1195 N N . ASP A 1 159 ? -6.827 -16.742 15.653 1.00 57.72 159 ASP A N 1
ATOM 1196 C CA . ASP A 1 159 ? -6.745 -16.569 14.200 1.00 57.72 159 ASP A CA 1
ATOM 1197 C C . ASP A 1 159 ? -5.900 -15.338 13.840 1.00 57.72 159 ASP A C 1
ATOM 1199 O O . ASP A 1 159 ? -5.966 -14.298 14.498 1.00 57.72 159 ASP A O 1
ATOM 1203 N N . VAL A 1 160 ? -5.093 -15.453 12.785 1.00 59.06 160 VAL A N 1
ATOM 1204 C CA . VAL A 1 160 ? -4.265 -14.360 12.261 1.00 59.06 160 VAL A CA 1
ATOM 1205 C C . VAL A 1 160 ? -4.857 -13.908 10.936 1.00 59.06 160 VAL A C 1
ATOM 1207 O O . VAL A 1 160 ? -4.986 -14.702 10.006 1.00 59.06 160 VAL A O 1
ATOM 1210 N N . SER A 1 161 ? -5.197 -12.626 10.833 1.00 62.47 161 SER A N 1
ATOM 1211 C CA . SER A 1 161 ? -5.627 -12.048 9.566 1.00 62.47 161 SER A CA 1
ATOM 1212 C C . SER A 1 161 ? -4.458 -11.982 8.586 1.00 62.47 161 SER A C 1
ATOM 1214 O O . SER A 1 161 ? -3.403 -11.431 8.912 1.00 62.47 161 SER A O 1
ATOM 1216 N N . ILE A 1 162 ? -4.669 -12.471 7.370 1.00 54.84 162 ILE A N 1
ATOM 1217 C CA . ILE A 1 162 ? -3.811 -12.162 6.228 1.00 54.84 162 ILE A CA 1
ATOM 1218 C C . ILE A 1 162 ? -4.480 -11.044 5.416 1.00 54.84 162 ILE A C 1
ATOM 1220 O O . ILE A 1 162 ? -5.670 -11.157 5.117 1.00 54.84 162 ILE A O 1
ATOM 1224 N N . PRO A 1 163 ? -3.768 -9.955 5.076 1.00 50.69 163 PRO A N 1
ATOM 1225 C CA . PRO A 1 163 ? -4.201 -9.064 4.004 1.00 50.69 163 PRO A CA 1
ATOM 1226 C C . PRO A 1 163 ? -4.383 -9.876 2.711 1.00 50.69 163 PRO A C 1
ATOM 1228 O O . PRO A 1 163 ? -3.703 -10.888 2.530 1.00 50.69 163 PRO A O 1
ATOM 1231 N N . SER A 1 164 ? -5.345 -9.468 1.886 1.00 52.16 164 SER A N 1
ATOM 1232 C CA . SER A 1 164 ? -5.986 -10.231 0.803 1.00 52.16 164 SER A CA 1
ATOM 1233 C C . SER A 1 164 ? -5.082 -11.131 -0.064 1.00 52.16 164 SER A C 1
ATOM 1235 O O . SER A 1 164 ? -3.924 -10.841 -0.363 1.00 52.16 164 SER A O 1
ATOM 1237 N N . ALA A 1 165 ? -5.662 -12.247 -0.522 1.00 37.66 165 ALA A N 1
ATOM 1238 C CA . ALA A 1 165 ? -5.137 -13.027 -1.637 1.00 37.66 165 ALA A CA 1
ATOM 1239 C C . ALA A 1 165 ? -5.542 -12.347 -2.955 1.00 37.66 165 ALA A C 1
ATOM 1241 O O . ALA A 1 165 ? -6.725 -12.097 -3.179 1.00 37.66 165 ALA A O 1
ATOM 1242 N N . TYR A 1 166 ? -4.562 -12.062 -3.815 1.00 42.28 166 TYR A N 1
ATOM 1243 C CA . TYR A 1 166 ? -4.764 -11.497 -5.149 1.00 42.28 166 TYR A CA 1
ATOM 1244 C C . TYR A 1 166 ? -5.602 -12.446 -6.017 1.00 42.28 166 TYR A C 1
ATOM 1246 O O . TYR A 1 166 ? -5.135 -13.531 -6.369 1.00 42.28 166 TYR A O 1
ATOM 1254 N N . VAL A 1 167 ? -6.816 -12.032 -6.384 1.00 32.16 167 VAL A N 1
ATOM 1255 C CA . VAL A 1 167 ? -7.557 -12.615 -7.507 1.00 32.16 167 VAL A CA 1
ATOM 1256 C C . VAL A 1 167 ? -8.213 -11.482 -8.292 1.00 32.16 167 VAL A C 1
ATOM 1258 O O . VAL A 1 167 ? -9.286 -11.025 -7.918 1.00 32.16 167 VAL A O 1
ATOM 1261 N N . HIS A 1 168 ? -7.574 -11.073 -9.386 1.00 37.00 168 HIS A N 1
ATOM 1262 C CA . HIS A 1 168 ? -8.244 -10.568 -10.583 1.00 37.00 168 HIS A CA 1
ATOM 1263 C C . HIS A 1 168 ? -7.551 -11.163 -11.807 1.00 37.00 168 HIS A C 1
ATOM 1265 O O . HIS A 1 168 ? -6.302 -11.259 -11.783 1.00 37.00 168 HIS A O 1
#

Radius of gyration: 16.11 Å; Cα contacts (8 Å, |Δi|>4): 3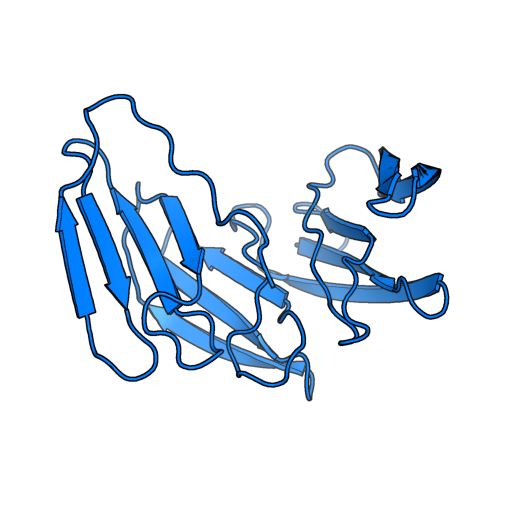95; chains: 1; bounding box: 40×35×39 Å

Solvent-accessible surface area (backbone atoms only — not comparable to full-atom values): 9756 Å² total; per-residue (Å²): 67,76,46,79,46,75,44,96,92,59,63,71,49,77,45,82,59,68,53,90,81,47,40,84,56,63,40,28,63,83,49,81,84,49,68,17,56,27,32,39,27,35,82,37,99,90,41,8,32,37,43,38,33,42,71,90,77,64,50,73,54,73,49,80,67,70,46,61,79,46,42,81,56,63,39,28,62,84,47,82,64,28,26,17,56,25,33,38,30,52,93,73,9,31,39,38,40,35,38,69,89,76,68,50,70,54,71,50,80,61,71,45,68,83,49,42,77,33,55,40,57,85,81,75,80,66,32,36,16,57,22,30,41,35,75,84,71,23,32,38,40,32,44,36,85,86,73,48,77,48,76,48,78,64,80,50,81,85,69,78,88,72,58,69,83,93,81,132

Secondary structure (DSSP, 8-state):
-EEEEE-TTS-EEEEE---TT-EE----SSSSSS--EEEEEEEETTEEEEEEE-TTT--EEEEE-S-TT-EE--B-SSSSSS-BEEEEETTTTEEEEE-TTTS-EEEEE-S-TT-EE--B-SSSSSS-BEEEEETTTTEEEEEETTTEEEEEE-S-TT--PPP-----

Nearest PDB structures (foldseek):
  3hfq-assembly2_B  TM=4.772E-01  e=1.019E-01  Lactiplantibacillus plantarum
  7e7v-assembly3_C  TM=6.043E-01  e=7.927E-01  Ralstonia solanacearum
  7e7v-assembly2_B  TM=5.732E-01  e=7.135E-01  Ralstonia solanacearum
  7e7u-assembly1_A  TM=6.359E-01  e=1.341E+00  Ralstonia solanacearum
  7obm-assembly1_A  TM=4.334E-01  e=1.341E+00  Homo sapiens